Protein AF-A0A378MV66-F1 (afdb_monomer_lite)

Sequence (89 aa):
MIQLINETQQHDKFRQICDKWQLVEDKSSPLALVLTEERLELRKLDEPKLGAIAVNFVDGTMAHRRKFGGGRGEAVAKAVALKGIICQL

Radius of gyration: 18.36 Å; chains: 1; bounding box: 36×24×49 Å

Secondary structure (DSSP, 8-state):
-BEEEE-SS-HHHHHHHHHHTTPPB-TT-SEEEEE-SS-EEEEESS-GGG--B---SSSTHHHHHHHHS-GGGSHHHHHTT-STT----

pLDDT: mean 79.7, std 13.72, range [42.69, 94.06]

Structure (mmCIF, N/CA/C/O backbone):
data_AF-A0A378MV66-F1
#
_entry.id   AF-A0A378MV66-F1
#
loop_
_atom_site.group_PDB
_atom_site.id
_atom_site.type_symbol
_atom_site.label_atom_id
_atom_site.label_alt_id
_atom_site.label_comp_id
_atom_site.label_asym_id
_atom_site.label_entity_id
_atom_site.label_seq_id
_atom_site.pdbx_PDB_ins_code
_atom_site.Cartn_x
_atom_site.Cartn_y
_atom_site.Cartn_z
_atom_site.occupancy
_atom_site.B_iso_or_equiv
_atom_site.auth_seq_id
_atom_site.auth_comp_id
_atom_site.auth_asym_id
_atom_site.auth_atom_id
_atom_site.pdbx_PDB_model_num
ATOM 1 N N . MET A 1 1 ? -9.438 -11.167 3.423 1.00 68.69 1 MET A N 1
ATOM 2 C CA . MET A 1 1 ? -9.873 -10.753 4.764 1.00 68.69 1 MET A CA 1
ATOM 3 C C . MET A 1 1 ? -8.645 -10.190 5.464 1.00 68.69 1 MET A C 1
ATOM 5 O O . MET A 1 1 ? -7.672 -10.914 5.619 1.00 68.69 1 MET A O 1
ATOM 9 N N . ILE A 1 2 ? -8.614 -8.871 5.669 1.00 89.94 2 ILE A N 1
ATOM 10 C CA . ILE A 1 2 ? -7.468 -8.093 6.179 1.00 89.94 2 ILE A CA 1
ATOM 11 C C . ILE A 1 2 ? -7.997 -7.005 7.121 1.00 89.94 2 ILE A C 1
ATOM 13 O O . ILE A 1 2 ? -9.121 -6.546 6.927 1.00 89.94 2 ILE A O 1
ATOM 17 N N . GLN A 1 3 ? -7.229 -6.564 8.116 1.00 92.25 3 GLN A N 1
ATOM 18 C CA . GLN A 1 3 ? -7.647 -5.420 8.932 1.00 92.25 3 GLN A CA 1
ATOM 19 C C . GLN A 1 3 ? -7.525 -4.120 8.136 1.00 92.25 3 GLN A C 1
ATOM 21 O O . GLN A 1 3 ? -6.532 -3.911 7.442 1.00 92.25 3 GLN A O 1
ATOM 26 N N . LEU A 1 4 ? -8.528 -3.249 8.234 1.00 92.12 4 LEU A N 1
ATOM 27 C CA . LEU A 1 4 ? -8.571 -1.963 7.540 1.00 92.12 4 LEU A CA 1
ATOM 28 C C . LEU A 1 4 ? -8.518 -0.845 8.581 1.00 92.12 4 LEU A C 1
ATOM 30 O O . LEU A 1 4 ? -9.454 -0.673 9.356 1.00 92.12 4 LEU A O 1
ATOM 34 N N . ILE A 1 5 ? -7.415 -0.099 8.614 1.00 91.56 5 ILE A N 1
ATOM 35 C CA . ILE A 1 5 ? -7.165 0.942 9.615 1.00 91.56 5 ILE A CA 1
ATOM 36 C C . ILE A 1 5 ? -6.951 2.274 8.899 1.00 91.56 5 ILE A C 1
ATOM 38 O O . ILE A 1 5 ? -6.126 2.382 7.992 1.00 91.56 5 ILE A O 1
ATOM 42 N N . ASN A 1 6 ? -7.673 3.306 9.327 1.00 91.94 6 ASN A N 1
ATOM 43 C CA . ASN A 1 6 ? -7.457 4.671 8.864 1.00 91.94 6 ASN A CA 1
ATOM 44 C C . ASN A 1 6 ? -6.940 5.533 10.021 1.00 91.94 6 ASN A C 1
ATOM 46 O O . ASN A 1 6 ? -7.686 5.814 10.955 1.00 91.94 6 ASN A O 1
ATOM 50 N N . GLU A 1 7 ? -5.682 5.963 9.935 1.00 93.19 7 GLU A N 1
ATOM 51 C CA . GLU A 1 7 ? -5.043 6.888 10.883 1.00 93.19 7 GLU A CA 1
ATOM 52 C C . GLU A 1 7 ? -5.163 8.356 10.419 1.00 93.19 7 GLU A C 1
ATOM 54 O O . GLU A 1 7 ? -4.579 9.249 11.024 1.00 93.19 7 GLU A O 1
ATOM 59 N N . THR A 1 8 ? -5.919 8.628 9.347 1.00 91.50 8 THR A N 1
ATOM 60 C CA . THR A 1 8 ? -6.085 9.969 8.759 1.00 91.50 8 THR A CA 1
ATOM 61 C C . THR A 1 8 ? -7.503 10.507 8.901 1.00 91.50 8 THR A C 1
ATOM 63 O O . THR A 1 8 ? -8.466 9.754 9.041 1.00 91.50 8 THR A O 1
ATOM 66 N N . GLN A 1 9 ? -7.656 11.818 8.708 1.00 89.62 9 GLN A N 1
ATOM 67 C CA . GLN A 1 9 ? -8.971 12.463 8.593 1.00 89.62 9 GLN A CA 1
ATOM 68 C C . GLN A 1 9 ? -9.677 12.177 7.245 1.00 89.62 9 GLN A C 1
ATOM 70 O O . GLN A 1 9 ? -10.836 12.539 7.062 1.00 89.62 9 GLN A O 1
ATOM 75 N N . GLN A 1 10 ? -9.017 11.517 6.281 1.00 87.75 10 GLN A N 1
ATOM 76 C CA . GLN A 1 10 ? -9.536 11.293 4.922 1.00 87.75 10 GLN A CA 1
ATOM 77 C C . GLN A 1 10 ? -10.350 9.992 4.808 1.00 87.75 10 GLN A C 1
ATOM 79 O O . GLN A 1 10 ? -10.023 9.094 4.025 1.00 87.75 10 GLN A O 1
ATOM 84 N N . HIS A 1 11 ? -11.437 9.890 5.573 1.00 87.19 11 HIS A N 1
ATOM 85 C CA . HIS A 1 11 ? -12.280 8.688 5.613 1.00 87.19 11 HIS A CA 1
ATOM 86 C C . HIS A 1 11 ? -12.884 8.321 4.249 1.00 87.19 11 HIS A C 1
ATOM 88 O O . HIS A 1 11 ? -12.907 7.144 3.887 1.00 87.19 11 HIS A O 1
ATOM 94 N N . ASP A 1 12 ? -13.307 9.312 3.461 1.00 91.56 12 ASP A N 1
ATOM 95 C CA . ASP A 1 12 ? -13.926 9.075 2.150 1.00 91.56 12 ASP A CA 1
ATOM 96 C C . ASP A 1 12 ? -12.947 8.447 1.160 1.00 91.56 12 ASP A C 1
ATOM 98 O O . ASP A 1 12 ? -13.280 7.507 0.438 1.00 91.56 12 ASP A O 1
ATOM 102 N N . LYS A 1 13 ? -11.701 8.924 1.164 1.00 89.94 13 LYS A N 1
ATOM 103 C CA . LYS A 1 13 ? -10.640 8.395 0.306 1.00 89.94 13 LYS A CA 1
ATOM 104 C C . LYS A 1 13 ? -10.303 6.957 0.681 1.00 89.94 13 LYS A C 1
ATOM 106 O O . LYS A 1 13 ? -10.171 6.111 -0.201 1.00 89.94 13 LYS A O 1
ATOM 111 N N . PHE A 1 14 ? -10.180 6.672 1.978 1.00 91.44 14 PHE A N 1
ATOM 112 C CA . PHE A 1 14 ? -9.930 5.313 2.449 1.00 91.44 14 PHE A CA 1
ATOM 113 C C . PHE A 1 14 ? -11.059 4.367 2.039 1.00 91.44 14 PHE A C 1
ATOM 115 O O . PHE A 1 14 ? -10.801 3.280 1.522 1.00 91.44 14 PHE A O 1
ATOM 122 N N . ARG A 1 15 ? -12.310 4.815 2.180 1.00 90.62 15 ARG A N 1
ATOM 123 C CA . ARG A 1 15 ? -13.485 4.043 1.782 1.00 90.62 15 ARG A CA 1
ATOM 124 C C . ARG A 1 15 ? -13.521 3.772 0.280 1.00 90.62 15 ARG A C 1
ATOM 126 O O . ARG A 1 15 ? -13.676 2.624 -0.110 1.00 90.62 15 ARG A O 1
ATOM 133 N N . GLN A 1 16 ? -13.257 4.780 -0.553 1.00 92.62 16 GLN A N 1
ATOM 134 C CA . GLN A 1 16 ? -13.155 4.602 -2.006 1.00 92.62 16 GLN A CA 1
ATOM 135 C C . GLN A 1 16 ? -12.089 3.576 -2.399 1.00 92.62 16 GLN A C 1
ATOM 137 O O . GLN A 1 16 ? -12.294 2.803 -3.330 1.00 92.62 16 GLN A O 1
ATOM 142 N N . ILE A 1 17 ? -10.947 3.557 -1.705 1.00 91.06 17 ILE A N 1
ATOM 143 C CA . ILE A 1 17 ? -9.903 2.551 -1.928 1.00 91.06 17 ILE A CA 1
ATOM 144 C C . ILE A 1 17 ? -10.435 1.163 -1.556 1.00 91.06 17 ILE A C 1
ATOM 146 O O . ILE A 1 17 ? -10.315 0.237 -2.354 1.00 91.06 17 ILE A O 1
ATOM 150 N N . CYS A 1 18 ? -11.051 1.020 -0.383 1.00 91.44 18 CYS A N 1
ATOM 151 C CA . CYS A 1 18 ? -11.600 -0.259 0.064 1.00 91.44 18 CYS A CA 1
ATOM 152 C C . CYS A 1 18 ? -12.664 -0.793 -0.901 1.00 91.44 18 CYS A C 1
ATOM 154 O O . CYS A 1 18 ? -12.592 -1.955 -1.292 1.00 91.44 18 CYS A O 1
ATOM 156 N N . ASP A 1 19 ? -13.574 0.066 -1.357 1.00 92.31 19 ASP A N 1
ATOM 157 C CA . ASP A 1 19 ? -14.631 -0.294 -2.303 1.00 92.31 19 ASP A CA 1
ATOM 158 C C . ASP A 1 19 ? -14.049 -0.660 -3.675 1.00 92.31 19 ASP A C 1
ATOM 160 O O . ASP A 1 19 ? -14.396 -1.691 -4.253 1.00 92.31 19 ASP A O 1
ATOM 164 N N . LYS A 1 20 ? -13.102 0.142 -4.179 1.00 94.06 20 LYS A N 1
ATOM 165 C CA . LYS A 1 20 ? -12.443 -0.083 -5.474 1.00 94.06 20 LYS A CA 1
ATOM 166 C C . LYS A 1 20 ? -11.739 -1.435 -5.542 1.00 94.06 20 LYS A C 1
ATOM 168 O O . LYS A 1 20 ? -11.778 -2.089 -6.579 1.00 94.06 20 LYS A O 1
ATOM 173 N N . TRP A 1 21 ? -11.064 -1.822 -4.464 1.00 91.56 21 TRP A N 1
ATOM 174 C CA . TRP A 1 21 ? -10.309 -3.073 -4.389 1.00 91.56 21 TRP A CA 1
ATOM 175 C C . TRP A 1 21 ? -11.099 -4.211 -3.736 1.00 91.56 21 TRP A C 1
ATOM 177 O O . TRP A 1 21 ? -10.539 -5.284 -3.526 1.00 91.56 21 TRP A O 1
ATOM 187 N N . GLN A 1 22 ? -12.381 -3.981 -3.427 1.00 92.12 22 GLN A N 1
ATOM 188 C CA . GLN A 1 22 ? -13.281 -4.945 -2.790 1.00 92.12 22 GLN A CA 1
ATOM 189 C C . GLN A 1 22 ? -12.667 -5.564 -1.522 1.00 92.12 22 GLN A C 1
ATOM 191 O O . GLN A 1 22 ? -12.727 -6.774 -1.292 1.00 92.12 22 GLN A O 1
ATOM 196 N N . LEU A 1 23 ? -12.025 -4.725 -0.706 1.00 89.69 23 LEU A N 1
ATOM 197 C CA . LEU A 1 23 ? -11.351 -5.165 0.507 1.00 89.69 23 LEU A CA 1
ATOM 198 C C . LEU A 1 23 ? -12.379 -5.527 1.576 1.00 89.69 23 LEU A C 1
ATOM 200 O O . LEU A 1 23 ? -13.215 -4.714 1.961 1.00 89.69 23 LEU A O 1
ATOM 204 N N . VAL A 1 24 ? -12.271 -6.750 2.087 1.00 88.69 24 VAL A N 1
ATOM 205 C CA . VAL A 1 24 ? -13.110 -7.246 3.181 1.00 88.69 24 VAL A CA 1
ATOM 206 C C . VAL A 1 24 ? -12.353 -7.101 4.496 1.00 88.69 24 VAL A C 1
ATOM 208 O O . VAL A 1 24 ? -11.292 -7.719 4.664 1.00 88.69 24 VAL A O 1
ATOM 211 N N . GLU A 1 25 ? -12.918 -6.305 5.408 1.00 88.94 25 GLU A N 1
ATOM 212 C CA . GLU A 1 25 ? -12.412 -6.141 6.770 1.00 88.94 25 GLU A CA 1
ATOM 213 C C . GLU A 1 25 ? -12.511 -7.463 7.539 1.00 88.94 25 GLU A C 1
ATOM 215 O O . GLU A 1 25 ? -13.565 -8.094 7.592 1.00 88.94 25 GLU A O 1
ATOM 220 N N . ASP A 1 26 ? -11.408 -7.865 8.160 1.00 91.56 26 ASP A N 1
ATOM 221 C CA . ASP A 1 26 ? -11.371 -8.978 9.102 1.00 91.56 26 ASP A CA 1
ATOM 222 C C . ASP A 1 26 ? -10.449 -8.648 10.268 1.00 91.56 26 ASP A C 1
ATOM 224 O O . ASP A 1 26 ? -9.229 -8.604 10.113 1.00 91.56 26 ASP A O 1
ATOM 228 N N . LYS A 1 27 ? -11.052 -8.463 11.445 1.00 87.06 27 LYS A N 1
ATOM 229 C CA . LYS A 1 27 ? -10.368 -8.128 12.701 1.00 87.06 27 LYS A CA 1
ATOM 230 C C . LYS A 1 27 ? -9.500 -9.258 13.255 1.00 87.06 27 LYS A C 1
ATOM 232 O O . LYS A 1 27 ? -8.707 -9.012 14.155 1.00 87.06 27 LYS A O 1
ATOM 237 N N . SER A 1 28 ? -9.647 -10.481 12.747 1.00 89.62 28 SER A N 1
ATOM 238 C CA . SER A 1 28 ? -8.817 -11.624 13.141 1.00 89.62 28 SER A CA 1
ATOM 239 C C . SER A 1 28 ? -7.553 -11.772 12.291 1.00 89.62 28 SER A C 1
ATOM 241 O O . SER A 1 28 ? -6.654 -12.530 12.651 1.00 89.62 28 SER A O 1
ATOM 243 N N . SER A 1 29 ? -7.452 -11.029 11.184 1.00 89.12 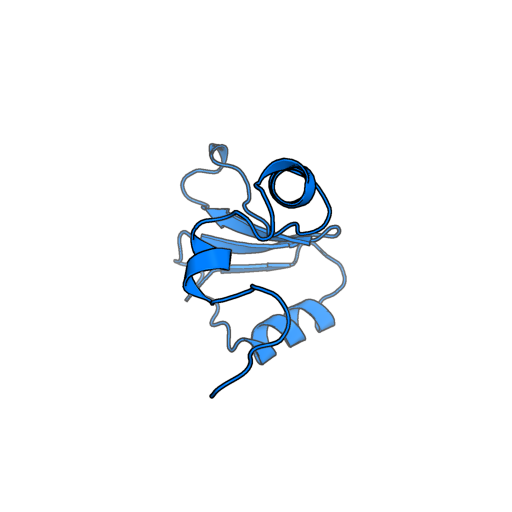29 SER A N 1
ATOM 244 C CA . SER A 1 29 ? -6.295 -11.107 10.298 1.00 89.12 29 SER A CA 1
ATOM 245 C C . SER A 1 29 ? -5.031 -10.585 10.996 1.00 89.12 29 SER A C 1
ATOM 247 O O . SER A 1 29 ? -5.058 -9.482 11.546 1.00 89.12 29 SER A O 1
ATOM 249 N N . PRO A 1 30 ? -3.892 -11.291 10.897 1.00 88.88 30 PRO A N 1
ATOM 250 C CA . PRO A 1 30 ? -2.607 -10.820 11.421 1.00 88.88 30 PRO A CA 1
ATOM 251 C C . PRO A 1 30 ? -2.017 -9.660 10.605 1.00 88.88 30 PRO A C 1
ATOM 253 O O . PRO A 1 30 ? -1.044 -9.026 11.012 1.00 88.88 30 PRO A O 1
ATOM 256 N N . LEU A 1 31 ? -2.575 -9.392 9.423 1.00 91.75 31 LEU A N 1
ATOM 257 C CA . LEU A 1 31 ? -2.188 -8.288 8.554 1.00 91.75 31 LEU A CA 1
ATOM 258 C C . LEU A 1 31 ? -3.197 -7.146 8.650 1.00 91.75 31 LEU A C 1
ATOM 260 O O . LEU A 1 31 ? -4.411 -7.379 8.634 1.00 91.75 31 LEU A O 1
ATOM 264 N N . ALA A 1 32 ? -2.670 -5.925 8.663 1.00 92.75 32 ALA A N 1
ATOM 265 C CA . ALA A 1 32 ? -3.426 -4.686 8.632 1.00 92.75 32 ALA A CA 1
ATOM 266 C C . ALA A 1 32 ? -2.964 -3.789 7.485 1.00 92.75 32 ALA A C 1
ATOM 268 O O . ALA A 1 32 ? -1.774 -3.512 7.332 1.00 92.75 32 ALA A O 1
ATOM 269 N N . LEU A 1 33 ? -3.922 -3.316 6.697 1.00 93.19 33 LEU A N 1
ATOM 270 C CA . LEU A 1 33 ? -3.734 -2.245 5.738 1.00 93.19 33 LEU A CA 1
ATOM 271 C C . LEU A 1 33 ? -4.057 -0.923 6.433 1.00 93.19 33 LEU A C 1
ATOM 273 O O . LEU A 1 33 ? -5.197 -0.691 6.840 1.00 93.19 33 LEU A O 1
ATOM 277 N N . VAL A 1 34 ? -3.042 -0.078 6.572 1.00 92.94 34 VAL A N 1
ATOM 278 C CA . VAL A 1 34 ? -3.110 1.173 7.321 1.00 92.94 34 VAL A CA 1
ATOM 279 C C . VAL A 1 34 ? -2.920 2.345 6.372 1.00 92.94 34 VAL A C 1
ATOM 281 O O . VAL A 1 34 ? -1.905 2.435 5.679 1.00 92.94 34 VAL A O 1
ATOM 284 N N . LEU A 1 35 ? -3.895 3.249 6.326 1.00 92.75 35 LEU A N 1
ATOM 285 C CA . LEU A 1 35 ? -3.723 4.547 5.682 1.00 92.75 35 LEU A CA 1
ATOM 286 C C . LEU A 1 35 ? -3.189 5.543 6.711 1.00 92.75 35 LEU A C 1
ATOM 288 O O . LEU A 1 35 ? -3.884 5.854 7.677 1.00 92.75 35 LEU A O 1
ATOM 292 N N . THR A 1 36 ? -1.976 6.039 6.482 1.00 92.25 36 THR A N 1
ATOM 293 C CA . THR A 1 36 ? -1.344 7.120 7.250 1.00 92.25 36 THR A CA 1
ATOM 294 C C . THR A 1 36 ? -1.405 8.430 6.461 1.00 92.25 36 THR A C 1
ATOM 296 O O . THR A 1 36 ? -1.785 8.434 5.287 1.00 92.25 36 THR A O 1
ATOM 299 N N . GLU A 1 37 ? -1.042 9.560 7.080 1.00 89.50 37 GLU A N 1
ATOM 300 C CA . GLU A 1 37 ? -1.063 10.866 6.394 1.00 89.50 37 GLU A CA 1
ATOM 301 C C . GLU A 1 37 ? -0.113 10.915 5.189 1.00 89.50 37 GLU A C 1
ATOM 303 O O . GLU A 1 37 ? -0.365 11.629 4.219 1.00 89.50 37 GLU A O 1
ATOM 308 N N . GLU A 1 38 ? 0.952 10.115 5.225 1.00 87.06 38 GLU A N 1
ATOM 309 C CA . GLU A 1 38 ? 1.955 10.067 4.167 1.00 87.06 38 GLU A CA 1
ATOM 310 C C . GLU A 1 38 ? 1.600 9.064 3.065 1.00 87.06 38 GLU A C 1
ATOM 312 O O . GLU A 1 38 ? 1.821 9.335 1.882 1.00 87.06 38 GLU A O 1
ATOM 317 N N . ARG A 1 39 ? 1.113 7.867 3.428 1.00 89.00 39 ARG A N 1
ATOM 318 C CA . ARG A 1 39 ? 0.981 6.745 2.484 1.00 89.00 39 ARG A CA 1
ATOM 319 C C . ARG A 1 39 ? 0.068 5.628 2.984 1.00 89.00 39 ARG A C 1
ATOM 321 O O . ARG A 1 39 ? -0.298 5.546 4.149 1.00 89.00 39 ARG A O 1
ATOM 328 N N . LEU A 1 40 ? -0.242 4.713 2.071 1.00 91.31 40 LEU A N 1
ATOM 329 C CA . LEU A 1 40 ? -0.857 3.430 2.392 1.00 91.31 40 LEU A CA 1
ATOM 330 C C . LEU A 1 40 ? 0.240 2.394 2.662 1.00 91.31 40 LEU A C 1
ATOM 332 O O . LEU A 1 40 ? 1.129 2.204 1.827 1.00 91.31 40 LEU A O 1
ATOM 336 N N . GLU A 1 41 ? 0.175 1.723 3.805 1.00 93.38 41 GLU A N 1
ATOM 337 C CA . GLU A 1 41 ? 1.173 0.740 4.218 1.00 93.38 41 GLU A CA 1
ATOM 338 C C . GLU A 1 41 ? 0.549 -0.532 4.797 1.00 93.38 41 GLU A C 1
ATOM 340 O O . GLU A 1 41 ? -0.558 -0.535 5.329 1.00 93.38 41 GLU A O 1
ATOM 345 N N . LEU A 1 42 ? 1.273 -1.638 4.659 1.00 92.69 42 LEU A N 1
ATOM 346 C CA . LEU A 1 42 ? 0.915 -2.949 5.176 1.00 92.69 42 LEU A CA 1
ATOM 347 C C . LEU A 1 42 ? 1.730 -3.223 6.440 1.00 92.69 42 LEU A C 1
ATOM 349 O O . LEU A 1 42 ? 2.962 -3.208 6.405 1.00 92.69 42 LEU A O 1
ATOM 353 N N . ARG A 1 43 ? 1.047 -3.504 7.549 1.00 92.00 43 ARG A N 1
ATOM 354 C CA . ARG A 1 43 ? 1.655 -3.866 8.833 1.00 92.00 43 ARG A CA 1
ATOM 355 C C . ARG A 1 43 ? 1.296 -5.305 9.189 1.00 92.00 43 ARG A C 1
ATOM 357 O O . ARG A 1 43 ? 0.154 -5.727 9.015 1.00 92.00 43 ARG A O 1
ATOM 364 N N . LYS A 1 44 ? 2.265 -6.053 9.717 1.00 90.19 44 LYS A N 1
ATOM 365 C CA . LYS A 1 44 ? 2.016 -7.341 10.373 1.00 90.19 44 LYS A CA 1
ATOM 366 C C . LYS A 1 44 ? 1.878 -7.088 11.872 1.00 90.19 44 LYS A C 1
ATOM 368 O O . LYS A 1 44 ? 2.819 -6.611 12.499 1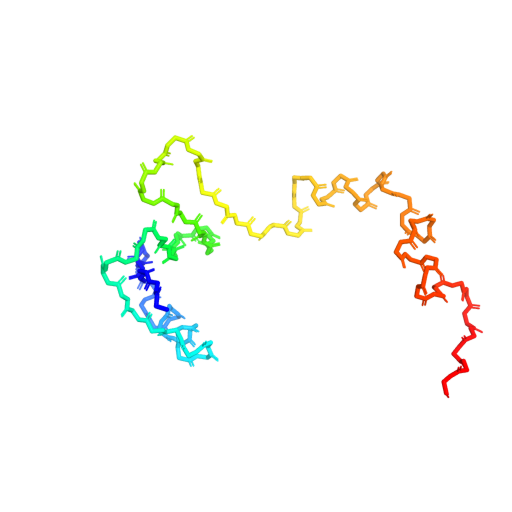.00 90.19 44 LYS A O 1
ATOM 373 N N . LEU A 1 45 ? 0.704 -7.367 12.426 1.00 84.12 45 LEU A N 1
ATOM 374 C CA . LEU A 1 45 ? 0.370 -7.071 13.820 1.00 84.12 45 LEU A CA 1
ATOM 375 C C . LEU A 1 45 ? 1.072 -8.012 14.804 1.00 84.12 45 LEU A C 1
ATOM 377 O O . LEU A 1 45 ? 1.425 -7.582 15.897 1.00 84.12 45 LEU A O 1
ATOM 381 N N . ASP A 1 46 ? 1.340 -9.256 14.396 1.00 84.00 46 ASP A N 1
ATOM 382 C CA . ASP A 1 46 ? 2.032 -10.241 15.241 1.00 84.00 46 ASP A CA 1
ATOM 383 C C . ASP A 1 46 ? 3.492 -9.858 15.529 1.00 84.00 46 ASP A C 1
ATOM 385 O O . ASP A 1 46 ? 4.057 -10.230 16.555 1.00 84.00 46 ASP A O 1
ATOM 389 N N . GLU A 1 47 ? 4.125 -9.120 14.613 1.00 83.81 47 GLU A N 1
ATOM 390 C CA . GLU A 1 47 ? 5.543 -8.773 14.685 1.00 83.81 47 GLU A CA 1
ATOM 391 C C . GLU A 1 47 ? 5.750 -7.276 14.409 1.00 83.81 47 GLU A C 1
ATOM 393 O O . GLU A 1 47 ? 6.263 -6.898 13.353 1.00 83.81 47 GLU A O 1
ATOM 398 N N . PRO A 1 48 ? 5.425 -6.390 15.370 1.00 77.62 48 PRO A N 1
ATOM 399 C CA . PRO A 1 48 ? 5.525 -4.941 15.172 1.00 77.62 48 PRO A CA 1
ATOM 400 C C . PRO A 1 48 ? 6.963 -4.462 14.901 1.00 77.62 48 PRO A C 1
ATOM 402 O O . PRO A 1 48 ? 7.171 -3.373 14.374 1.00 77.62 48 PRO A O 1
ATOM 405 N N . LYS A 1 49 ? 7.972 -5.283 15.224 1.00 80.00 49 LYS A N 1
ATOM 406 C CA . LYS A 1 49 ? 9.394 -4.993 14.982 1.00 80.00 49 LYS A CA 1
ATOM 407 C C . LYS A 1 49 ? 9.815 -5.130 13.514 1.00 80.00 49 LYS A C 1
ATOM 409 O O . LYS A 1 49 ? 10.833 -4.555 13.145 1.00 80.00 49 LYS A O 1
ATOM 414 N N . LEU A 1 50 ? 9.064 -5.870 12.691 1.00 77.06 50 LEU A N 1
ATOM 415 C CA . LEU A 1 50 ? 9.357 -6.050 11.259 1.00 77.06 50 LEU A CA 1
ATOM 416 C C . LEU A 1 50 ? 9.099 -4.779 10.433 1.00 77.06 50 LEU A C 1
ATOM 418 O O . LEU A 1 50 ? 9.560 -4.683 9.298 1.00 77.06 50 LEU A O 1
ATOM 422 N N . GLY A 1 51 ? 8.424 -3.787 11.022 1.00 79.75 51 GLY A N 1
ATOM 423 C CA . GLY A 1 51 ? 8.126 -2.515 10.379 1.00 79.75 51 GLY A CA 1
ATOM 424 C C . GLY A 1 51 ? 6.984 -2.603 9.366 1.00 79.75 51 GLY A C 1
ATOM 425 O O . GLY A 1 51 ? 6.451 -3.672 9.064 1.00 79.75 51 GLY A O 1
ATOM 426 N N . ALA A 1 52 ? 6.579 -1.439 8.863 1.00 88.56 52 ALA A N 1
ATOM 427 C CA . ALA A 1 52 ? 5.546 -1.322 7.844 1.00 88.56 52 ALA A CA 1
ATOM 428 C C . ALA A 1 52 ? 6.154 -1.430 6.439 1.00 88.56 52 ALA A C 1
ATOM 430 O O . ALA A 1 52 ? 7.221 -0.877 6.164 1.00 88.56 52 ALA A O 1
ATOM 431 N N . ILE A 1 53 ? 5.453 -2.109 5.532 1.00 89.38 53 ILE A N 1
ATOM 432 C CA . ILE A 1 53 ? 5.834 -2.216 4.123 1.00 89.38 53 ILE A CA 1
ATOM 433 C C . ILE A 1 53 ? 4.939 -1.288 3.312 1.00 89.38 53 ILE A C 1
ATOM 435 O O . ILE A 1 53 ? 3.717 -1.387 3.362 1.00 89.38 53 ILE A O 1
ATOM 439 N N . ALA A 1 54 ? 5.541 -0.418 2.510 1.00 89.12 54 ALA A N 1
ATOM 440 C CA . ALA A 1 54 ? 4.817 0.435 1.580 1.00 89.12 54 ALA A CA 1
ATOM 441 C C . ALA A 1 54 ? 5.502 0.445 0.217 1.00 89.12 54 ALA A C 1
ATOM 443 O O . ALA A 1 54 ? 6.717 0.269 0.104 1.00 89.12 54 ALA A O 1
ATOM 444 N N . VAL A 1 55 ? 4.717 0.674 -0.831 1.00 83.75 55 VAL A N 1
ATOM 445 C CA . VAL A 1 55 ? 5.246 0.811 -2.186 1.00 83.75 55 VAL A CA 1
ATOM 446 C C . VAL A 1 55 ? 5.672 2.262 -2.396 1.00 83.75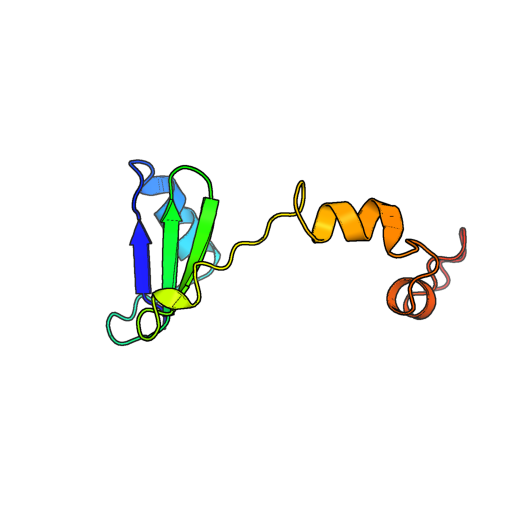 55 VAL A C 1
ATOM 448 O O . VAL A 1 55 ? 4.831 3.156 -2.439 1.00 83.75 55 VAL A O 1
ATOM 451 N N . ASN A 1 56 ? 6.977 2.494 -2.546 1.00 80.56 56 ASN A N 1
ATOM 452 C CA . ASN A 1 56 ? 7.532 3.791 -2.927 1.00 80.56 56 ASN A CA 1
ATOM 453 C C . ASN A 1 56 ? 8.241 3.670 -4.285 1.00 80.56 56 ASN A C 1
ATOM 455 O O . ASN A 1 56 ? 9.227 2.948 -4.416 1.00 80.56 56 ASN A O 1
ATOM 459 N N . PHE A 1 57 ? 7.725 4.367 -5.300 1.00 73.94 57 PHE A N 1
ATOM 460 C CA . PHE A 1 57 ? 8.299 4.393 -6.652 1.00 73.94 57 PHE A CA 1
ATOM 461 C C . PHE A 1 57 ? 9.291 5.543 -6.879 1.00 73.94 57 PHE A C 1
ATOM 463 O O . PHE A 1 57 ? 9.994 5.550 -7.891 1.00 73.94 57 PHE A O 1
ATOM 470 N N . VAL A 1 58 ? 9.310 6.530 -5.982 1.00 69.75 58 VAL A N 1
ATOM 471 C CA . VAL A 1 58 ? 10.048 7.789 -6.145 1.00 69.75 58 VAL A CA 1
ATOM 472 C C . VAL A 1 58 ? 11.385 7.738 -5.411 1.00 69.75 58 VAL A C 1
ATOM 474 O O . VAL A 1 58 ? 12.398 8.112 -6.000 1.00 69.75 58 VAL A O 1
ATOM 477 N N . ASP A 1 59 ? 11.406 7.188 -4.194 1.00 65.69 59 ASP A N 1
ATOM 478 C CA . ASP A 1 59 ? 12.577 7.160 -3.310 1.00 65.69 59 ASP A CA 1
ATOM 479 C C . ASP A 1 59 ? 12.971 5.732 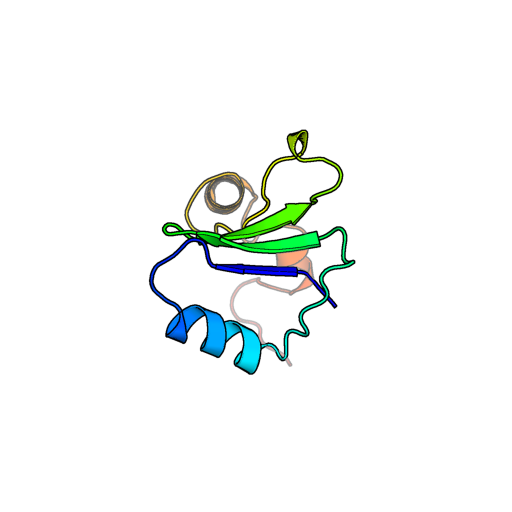-2.874 1.00 65.69 59 ASP A C 1
ATOM 481 O O . ASP A 1 59 ? 12.304 4.739 -3.174 1.00 65.69 59 ASP A O 1
ATOM 485 N N . GLY A 1 60 ? 14.103 5.608 -2.174 1.00 66.50 60 GLY A N 1
ATOM 486 C CA . GLY A 1 60 ? 14.587 4.343 -1.609 1.00 66.50 60 GLY A CA 1
ATOM 487 C C . GLY A 1 60 ? 15.149 3.351 -2.639 1.00 66.50 60 GLY A C 1
ATOM 488 O O . GLY A 1 60 ? 15.717 3.726 -3.668 1.00 66.50 60 GLY A O 1
ATOM 489 N N . THR A 1 61 ? 15.015 2.051 -2.359 1.00 61.78 61 THR A N 1
ATOM 490 C CA . THR A 1 61 ? 15.614 0.967 -3.163 1.00 61.78 61 THR A CA 1
ATOM 491 C C . THR A 1 61 ? 15.129 0.959 -4.619 1.00 61.78 61 THR A C 1
ATOM 493 O O . THR A 1 61 ? 15.896 0.620 -5.521 1.00 61.78 61 THR A O 1
ATOM 496 N N . MET A 1 62 ? 13.888 1.383 -4.887 1.00 61.88 62 MET A N 1
ATOM 497 C CA . MET A 1 62 ? 13.343 1.491 -6.250 1.00 61.88 62 MET A CA 1
ATOM 498 C C . MET A 1 62 ? 13.996 2.630 -7.048 1.00 61.88 62 MET A C 1
ATOM 500 O O . MET A 1 62 ? 14.346 2.436 -8.215 1.00 61.88 62 MET A O 1
ATOM 504 N N . ALA A 1 63 ? 14.258 3.779 -6.416 1.00 62.75 63 ALA A N 1
ATOM 505 C CA . ALA A 1 63 ? 15.002 4.881 -7.029 1.00 62.75 63 ALA A CA 1
ATOM 506 C C . ALA A 1 63 ? 16.447 4.476 -7.354 1.00 62.75 63 ALA A C 1
ATOM 508 O O . ALA A 1 63 ? 16.966 4.782 -8.433 1.00 62.75 63 ALA A O 1
ATOM 509 N N . HIS A 1 64 ? 17.077 3.721 -6.449 1.00 61.72 64 HIS A N 1
ATOM 510 C CA . HIS A 1 64 ? 18.400 3.148 -6.676 1.00 61.72 64 HIS A CA 1
ATOM 511 C C . HIS A 1 64 ? 18.389 2.134 -7.831 1.00 61.72 64 HIS A C 1
ATOM 513 O O . HIS A 1 64 ? 19.244 2.208 -8.711 1.00 61.72 64 HIS A O 1
ATOM 519 N N . ARG A 1 65 ? 17.388 1.241 -7.905 1.00 60.84 65 ARG A N 1
ATOM 520 C CA . ARG A 1 65 ? 17.244 0.281 -9.015 1.00 60.84 65 ARG A CA 1
ATOM 521 C C . ARG A 1 65 ? 17.010 0.978 -10.354 1.00 60.84 65 ARG A C 1
ATOM 523 O O . ARG A 1 65 ? 17.591 0.574 -11.354 1.00 60.84 65 ARG A O 1
ATOM 530 N N . ARG A 1 66 ? 16.246 2.071 -10.393 1.00 64.00 66 ARG A N 1
ATOM 531 C CA . ARG A 1 66 ? 16.092 2.868 -11.620 1.00 64.00 66 ARG A CA 1
ATOM 532 C C . ARG A 1 66 ? 17.421 3.469 -12.090 1.00 64.00 66 ARG A C 1
ATOM 534 O O . ARG A 1 66 ? 17.665 3.508 -13.293 1.00 64.00 66 ARG A O 1
ATOM 541 N N . LYS A 1 67 ? 18.266 3.937 -11.163 1.00 62.31 67 LYS A N 1
ATOM 542 C CA . LYS A 1 67 ? 19.563 4.557 -11.484 1.00 62.31 67 LYS A CA 1
ATOM 543 C C . LYS A 1 67 ? 20.664 3.537 -11.811 1.00 62.31 67 LYS A C 1
ATOM 545 O O . LYS A 1 67 ? 21.444 3.790 -12.721 1.00 62.31 67 LYS A O 1
ATOM 550 N N . PHE A 1 68 ? 20.713 2.398 -11.116 1.00 61.06 68 PHE A N 1
ATOM 551 C CA . PHE A 1 68 ? 21.846 1.457 -11.165 1.00 61.06 68 PHE A CA 1
ATOM 552 C C . PHE A 1 68 ? 21.479 0.001 -11.493 1.00 61.06 68 PHE A C 1
ATOM 554 O O . PHE A 1 68 ? 22.371 -0.818 -11.680 1.00 61.06 68 PHE A O 1
ATOM 561 N N . GLY A 1 69 ? 20.194 -0.349 -11.602 1.00 60.97 69 GLY A N 1
ATOM 562 C CA . GLY A 1 69 ? 19.739 -1.720 -11.886 1.00 60.97 69 GLY A CA 1
ATOM 563 C C . GLY A 1 69 ? 20.039 -2.206 -13.306 1.00 60.97 69 GLY A C 1
ATOM 564 O O . GLY A 1 69 ? 19.915 -3.386 -13.595 1.00 60.97 69 GLY A O 1
ATOM 565 N N . GLY A 1 70 ? 20.485 -1.322 -14.203 1.00 65.69 70 GLY A N 1
ATOM 566 C CA . GLY A 1 70 ? 20.837 -1.667 -15.583 1.00 65.69 70 GLY A CA 1
ATOM 567 C C . GLY A 1 70 ? 19.721 -1.405 -16.596 1.00 65.69 70 GLY A C 1
ATOM 568 O O . GLY A 1 70 ? 19.970 -1.498 -17.796 1.00 65.69 70 GLY A O 1
ATOM 569 N N . GLY A 1 71 ? 18.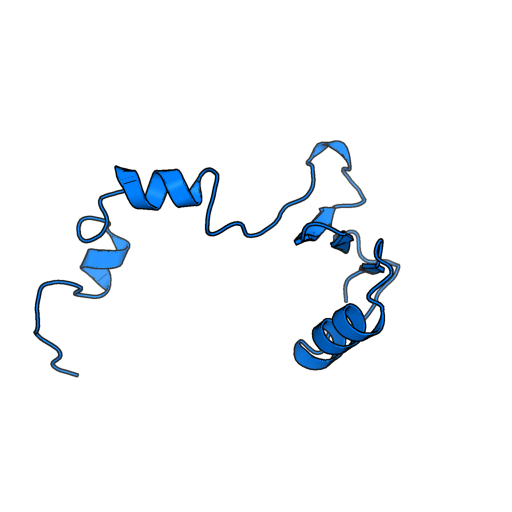517 -1.017 -16.156 1.00 72.25 71 GLY A N 1
ATOM 570 C CA . GLY A 1 71 ? 17.424 -0.554 -17.019 1.00 72.25 71 GLY A CA 1
ATOM 571 C C . GLY A 1 71 ? 17.093 -1.552 -18.132 1.00 72.25 71 GLY A C 1
ATOM 572 O O . GLY A 1 71 ? 16.628 -2.656 -17.872 1.00 72.25 71 GLY A O 1
ATOM 573 N N . ARG A 1 72 ? 17.391 -1.192 -19.387 1.00 60.41 72 ARG A N 1
ATOM 574 C CA . ARG A 1 72 ? 17.208 -2.071 -20.564 1.00 60.41 72 ARG A CA 1
ATOM 575 C C . ARG A 1 72 ? 18.114 -3.314 -20.558 1.00 60.41 72 ARG A C 1
ATOM 577 O O . ARG A 1 72 ? 17.893 -4.242 -21.328 1.00 60.41 72 ARG A O 1
ATOM 584 N N . GLY A 1 73 ? 19.151 -3.322 -19.724 1.00 67.50 73 GLY A N 1
ATOM 585 C CA . GLY A 1 73 ? 20.090 -4.424 -19.541 1.00 67.50 73 GLY A CA 1
ATOM 586 C C . GLY A 1 73 ? 19.663 -5.471 -18.507 1.00 67.50 73 GLY A C 1
ATOM 587 O O . GLY A 1 73 ? 20.297 -6.529 -18.466 1.00 67.50 73 GLY A O 1
ATOM 588 N N . GLU A 1 74 ? 18.615 -5.217 -17.709 1.00 75.94 74 GLU A N 1
ATOM 589 C CA . GLU A 1 74 ? 18.097 -6.188 -16.734 1.00 75.94 74 GLU A CA 1
ATOM 590 C C . GLU A 1 74 ? 17.552 -7.446 -17.424 1.00 75.94 74 GLU A C 1
ATOM 592 O O . GLU A 1 74 ? 16.996 -7.384 -18.522 1.00 75.94 74 GLU A O 1
ATOM 597 N N . ALA A 1 75 ? 17.667 -8.600 -16.757 1.00 76.62 75 ALA A N 1
ATOM 598 C CA . ALA A 1 75 ? 17.165 -9.877 -17.272 1.00 76.62 75 ALA A CA 1
ATOM 599 C C . ALA A 1 75 ? 15.670 -9.810 -17.627 1.00 76.62 75 ALA A C 1
ATOM 601 O O . ALA A 1 75 ? 15.271 -10.298 -18.681 1.00 76.62 75 ALA A O 1
ATOM 602 N N . VAL A 1 76 ? 14.870 -9.122 -16.801 1.00 75.25 76 VAL A N 1
ATOM 603 C CA . VAL A 1 76 ? 13.442 -8.892 -17.067 1.00 75.25 76 VAL A CA 1
ATOM 604 C C . VAL A 1 76 ? 13.249 -8.059 -18.338 1.00 75.25 76 VAL A C 1
ATOM 606 O O . VAL A 1 76 ? 12.461 -8.446 -19.192 1.00 75.25 76 VAL A O 1
ATOM 609 N N . ALA A 1 77 ? 14.009 -6.972 -18.528 1.00 76.94 77 ALA A N 1
ATOM 610 C CA . ALA A 1 77 ? 13.896 -6.114 -19.712 1.00 76.94 77 ALA A CA 1
ATOM 611 C C . ALA A 1 77 ? 14.303 -6.821 -21.017 1.00 76.94 77 ALA A C 1
ATOM 613 O O . ALA A 1 77 ? 13.725 -6.571 -22.076 1.00 76.94 77 ALA A O 1
ATOM 614 N N . LYS A 1 78 ? 15.278 -7.733 -20.941 1.00 70.81 78 LYS A N 1
ATOM 615 C CA . LYS A 1 78 ? 15.677 -8.586 -22.067 1.00 70.81 78 LYS A CA 1
ATOM 616 C C . LYS A 1 78 ? 14.622 -9.644 -22.383 1.00 70.81 78 LYS A C 1
ATOM 618 O O . LYS A 1 78 ? 14.341 -9.867 -23.555 1.00 70.81 78 LYS A O 1
ATOM 623 N N . ALA A 1 79 ? 14.028 -10.253 -21.356 1.00 75.19 79 ALA A N 1
ATOM 624 C CA . ALA A 1 79 ? 12.993 -11.273 -21.513 1.00 75.19 79 ALA A CA 1
ATOM 625 C C . ALA A 1 79 ? 11.722 -10.725 -22.183 1.00 75.19 79 ALA A C 1
ATOM 627 O O . ALA A 1 79 ? 11.087 -11.441 -22.948 1.00 75.19 79 ALA A O 1
ATOM 628 N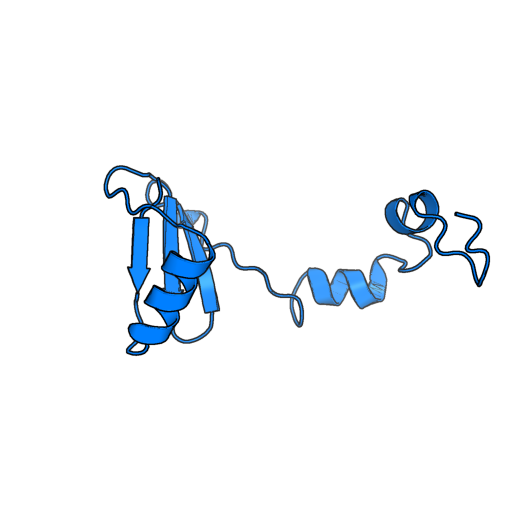 N . VAL A 1 80 ? 11.390 -9.449 -21.957 1.00 79.12 80 VAL A N 1
ATOM 629 C CA . VAL A 1 80 ? 10.264 -8.768 -22.625 1.00 79.12 80 VAL A CA 1
ATOM 630 C C . VAL A 1 80 ? 10.660 -8.039 -23.922 1.00 79.12 80 VAL A C 1
ATOM 632 O O . VAL A 1 80 ? 9.913 -7.194 -24.404 1.00 79.12 80 VAL A O 1
ATOM 635 N N . ALA A 1 81 ? 11.841 -8.333 -24.483 1.00 67.25 81 ALA A N 1
ATOM 636 C CA . ALA A 1 81 ? 12.325 -7.800 -25.761 1.00 67.25 81 ALA A CA 1
ATOM 637 C C . ALA A 1 81 ? 12.325 -6.257 -25.882 1.00 67.25 81 ALA A C 1
ATOM 639 O O . ALA A 1 81 ? 12.083 -5.712 -26.956 1.00 67.25 81 ALA A O 1
ATOM 640 N N . LEU A 1 82 ? 12.682 -5.523 -24.816 1.00 64.56 82 LEU A N 1
ATOM 641 C CA . LEU A 1 82 ? 12.790 -4.048 -24.818 1.00 64.56 82 LEU A CA 1
ATOM 642 C C . LEU A 1 82 ? 14.034 -3.516 -25.570 1.00 64.56 82 LEU A C 1
ATOM 644 O O . LEU A 1 82 ? 14.715 -2.586 -25.120 1.00 64.56 82 LEU A O 1
ATOM 648 N N . LYS A 1 83 ? 14.353 -4.104 -26.726 1.00 58.72 83 LYS A N 1
ATOM 649 C CA . LYS A 1 83 ? 15.363 -3.614 -27.671 1.00 58.72 83 LYS A CA 1
ATOM 650 C C . LYS A 1 83 ? 14.644 -2.820 -28.764 1.00 58.72 83 LYS A C 1
ATOM 652 O O . LYS A 1 83 ? 13.573 -3.215 -29.203 1.00 58.72 83 LYS A O 1
ATOM 657 N N . GLY A 1 84 ? 15.206 -1.665 -29.128 1.00 58.84 84 GLY A N 1
ATOM 658 C CA . GLY A 1 84 ? 14.528 -0.616 -29.895 1.00 58.84 84 GLY A CA 1
ATOM 659 C C . GLY A 1 84 ? 13.669 -1.125 -31.057 1.00 58.84 84 GLY A C 1
ATOM 660 O O . GLY A 1 84 ? 14.181 -1.776 -31.955 1.00 58.84 84 GLY A O 1
ATOM 661 N N . ILE A 1 85 ? 12.380 -0.772 -31.007 1.00 54.97 85 ILE A N 1
ATOM 662 C CA . ILE A 1 85 ? 11.428 -0.757 -32.127 1.00 54.97 85 ILE A CA 1
ATOM 663 C C . ILE A 1 85 ? 11.401 -2.057 -32.946 1.00 54.97 85 ILE A C 1
ATOM 665 O O . ILE A 1 85 ? 11.603 -2.029 -34.154 1.00 54.97 85 ILE A O 1
ATOM 669 N N . ILE A 1 86 ? 11.094 -3.195 -32.322 1.00 46.91 86 ILE A N 1
ATOM 670 C CA . ILE A 1 86 ? 10.474 -4.305 -33.061 1.00 46.91 86 ILE A CA 1
ATOM 671 C C . ILE A 1 86 ? 9.340 -4.878 -32.209 1.00 46.91 86 ILE A C 1
ATOM 673 O O . ILE A 1 86 ? 9.482 -5.884 -31.523 1.00 46.91 86 ILE A O 1
ATOM 677 N N . CYS A 1 87 ? 8.203 -4.183 -32.245 1.00 42.69 87 CYS A N 1
ATOM 678 C CA . CYS A 1 87 ? 6.911 -4.810 -32.004 1.00 42.69 87 CYS A CA 1
ATOM 679 C C . CYS A 1 87 ? 6.616 -5.668 -33.245 1.00 42.69 87 CYS A C 1
ATOM 681 O O . CYS A 1 87 ? 6.256 -5.135 -34.291 1.00 42.69 87 CYS A O 1
ATOM 683 N N . GLN A 1 88 ? 6.826 -6.975 -33.146 1.00 45.16 88 GLN A N 1
ATOM 684 C CA . GLN A 1 88 ? 6.090 -7.957 -33.938 1.00 45.16 88 GLN A CA 1
ATOM 685 C C . GLN A 1 88 ? 5.338 -8.822 -32.926 1.00 45.16 88 GLN A C 1
ATOM 687 O O . GLN A 1 88 ? 5.843 -9.845 -32.469 1.00 45.16 88 GLN A O 1
ATOM 692 N N . LEU A 1 89 ? 4.182 -8.313 -32.503 1.00 49.03 89 LEU A N 1
ATOM 693 C CA . LEU A 1 89 ? 3.068 -9.117 -32.008 1.00 49.03 89 LEU A CA 1
ATOM 694 C C . LEU A 1 89 ? 2.032 -9.177 -33.128 1.00 49.03 89 LEU A C 1
ATOM 696 O O . LEU A 1 89 ? 1.876 -8.133 -33.806 1.00 49.03 89 LEU A O 1
#

InterPro domains:
  IPR007536 Ribosomal RNA small subunit methyltransferase J [PF04445] (17-84)
  IPR007536 Ribosomal RNA small subunit methyltransferase J [PTHR36112] (3-83)
  IPR029063 S-adenosyl-L-methionine-dependent methyltransferase superfamily [SSF53335] (3-84)

Organism: Mannheimia haemolytica (NCBI:txid75985)

Foldseek 3Di:
DAAEEEPDPPPVVSVCVCVVVVPDHDPPDQWYFYDDPVATWIARNVCVPVDTDDDDCCDDPNVVCVVPVCVCPHPVNVVVPVDPDDPPD